Protein AF-A0A2H3DFD8-F1 (afdb_monomer_lite)

Foldseek 3Di:
DDPPPPDADDVVLLCCQVVDDLQAEEEEQCQLVPNVVRNVVSPRPLQRYEYEEQDPVSPVVSCVVVVHDCVRRVRHYAYDDQLVQAQQDADADPDHDRSNPDHDNVSNRNRHNHYDYPDCLVVDDPVVSVSRNPPDDD

pLDDT: mean 86.42, std 15.97, range [24.14, 98.44]

InterPro domains:
  IPR029063 S-adenosyl-L-methionine-dependent methyltransferase superfamily [SSF53335] (12-122)
  IPR051654 Fungal Meroterpenoid Biosynthesis Methyltransferases [PTHR35897] (18-131)

Secondary structure (DSSP, 8-state):
-------PPPHHHHHHHHHSTT-EEEEET-TTTHHHHHHHHTT--GGGEEEE-S-HHHHHHHHHHTT--TTTS--EE----GGG--S-BSSPPSS---TTT--SGGGGTTTEEEEE--S-GGGS-HHHHHH-TTS---

Radius of gyration: 14.76 Å; chains: 1; bounding box: 34×39×34 Å

Structure (mmCIF, N/CA/C/O backbone):
data_AF-A0A2H3DFD8-F1
#
_entry.id   AF-A0A2H3DFD8-F1
#
loop_
_atom_site.group_PDB
_atom_site.id
_atom_site.type_symbol
_atom_site.label_atom_id
_atom_site.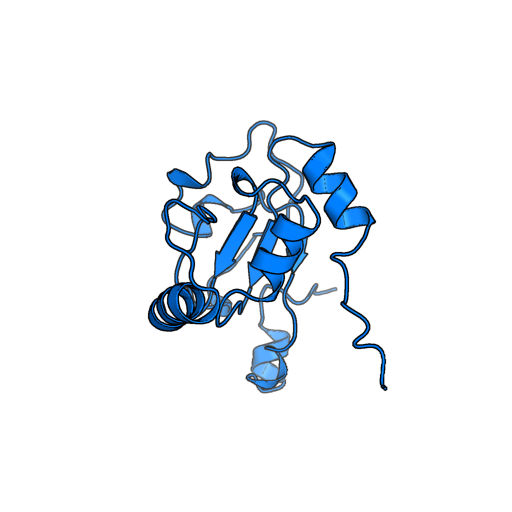label_alt_id
_atom_site.label_comp_id
_atom_site.label_asym_id
_atom_site.label_entity_id
_atom_site.label_seq_id
_atom_site.pdbx_PDB_ins_code
_atom_site.Cartn_x
_atom_site.Cartn_y
_atom_site.Cartn_z
_atom_site.occupancy
_atom_site.B_iso_or_equiv
_atom_site.auth_seq_id
_atom_site.auth_comp_id
_atom_site.auth_asym_id
_atom_site.auth_atom_id
_atom_site.pdbx_PDB_model_num
ATOM 1 N N . MET A 1 1 ? 19.707 -13.871 19.801 1.00 32.62 1 MET A N 1
ATOM 2 C CA . MET A 1 1 ? 18.262 -13.577 19.708 1.00 32.62 1 MET A CA 1
ATOM 3 C C . MET A 1 1 ? 18.119 -12.110 19.346 1.00 32.62 1 MET A C 1
ATOM 5 O O . MET A 1 1 ? 18.091 -11.265 20.228 1.00 32.62 1 MET A O 1
ATOM 9 N N . GLY A 1 2 ? 18.189 -11.795 18.052 1.00 29.08 2 GLY A N 1
ATOM 10 C CA . GLY A 1 2 ? 18.011 -10.427 17.573 1.00 29.08 2 GLY A CA 1
ATOM 11 C C . GLY A 1 2 ? 16.523 -10.127 17.538 1.00 29.08 2 GLY A C 1
ATOM 12 O O . GLY A 1 2 ? 15.787 -10.803 16.825 1.00 29.08 2 GLY A O 1
ATOM 13 N N . CYS A 1 3 ? 16.087 -9.177 18.360 1.00 24.14 3 CYS A N 1
ATOM 14 C CA . CYS A 1 3 ? 14.735 -8.648 18.329 1.00 24.14 3 CYS A CA 1
ATOM 15 C C . CYS A 1 3 ? 14.500 -8.099 16.917 1.00 24.14 3 CYS A C 1
ATOM 17 O O . CYS A 1 3 ? 15.140 -7.122 16.525 1.00 24.14 3 CYS A O 1
ATOM 19 N N . ALA A 1 4 ? 13.651 -8.762 16.129 1.00 29.06 4 ALA A N 1
ATOM 20 C CA . ALA A 1 4 ? 13.108 -8.161 14.925 1.00 29.06 4 ALA A CA 1
ATOM 21 C C . ALA A 1 4 ? 12.332 -6.934 15.402 1.00 29.06 4 ALA A C 1
ATOM 23 O O . ALA A 1 4 ? 11.257 -7.064 15.988 1.00 29.06 4 ALA A O 1
ATOM 24 N N . VAL A 1 5 ? 12.933 -5.754 15.253 1.00 33.72 5 VAL A N 1
ATOM 25 C CA . VAL A 1 5 ? 12.272 -4.485 15.536 1.00 33.72 5 VAL A CA 1
ATOM 26 C C . VAL A 1 5 ? 11.162 -4.391 14.502 1.00 33.72 5 VAL A C 1
ATOM 28 O O . VAL A 1 5 ? 11.388 -4.067 13.340 1.00 33.72 5 VAL A O 1
ATOM 31 N N . HIS A 1 6 ? 9.978 -4.833 14.900 1.00 42.00 6 HIS A N 1
ATOM 32 C CA . HIS A 1 6 ? 8.782 -4.787 14.090 1.00 42.00 6 HIS A CA 1
ATOM 33 C C . HIS A 1 6 ? 8.498 -3.298 13.879 1.00 42.00 6 HIS A C 1
ATOM 35 O O . HIS A 1 6 ? 8.073 -2.625 14.817 1.00 42.00 6 HIS A O 1
ATOM 41 N N . ALA A 1 7 ? 8.825 -2.757 12.703 1.00 54.00 7 ALA A N 1
ATOM 42 C CA . ALA A 1 7 ? 8.533 -1.369 12.380 1.00 54.00 7 ALA A CA 1
ATOM 43 C C . ALA A 1 7 ? 7.011 -1.197 12.464 1.00 54.00 7 ALA A C 1
ATOM 45 O O . ALA A 1 7 ? 6.265 -1.740 11.650 1.00 54.00 7 ALA A O 1
ATOM 46 N N . SER A 1 8 ? 6.532 -0.547 13.525 1.00 59.47 8 SER A N 1
ATOM 47 C CA . SER A 1 8 ? 5.134 -0.147 13.604 1.00 59.47 8 SER A CA 1
ATOM 48 C C . SER A 1 8 ? 4.896 0.912 12.544 1.00 59.47 8 SER A C 1
ATOM 50 O O . SER A 1 8 ? 5.781 1.741 12.296 1.00 59.47 8 SER A O 1
ATOM 52 N N . VAL A 1 9 ? 3.693 0.953 11.980 1.00 71.56 9 VAL A N 1
ATOM 53 C CA . VAL A 1 9 ? 3.299 2.147 11.228 1.00 71.56 9 VAL A CA 1
ATOM 54 C C . VAL A 1 9 ? 3.489 3.367 12.122 1.00 71.56 9 VAL A C 1
ATOM 56 O O . VAL A 1 9 ? 3.226 3.311 13.327 1.00 71.56 9 VAL A O 1
ATOM 59 N N . LEU A 1 10 ? 4.022 4.448 11.546 1.00 80.50 10 LEU A N 1
ATOM 60 C CA . LEU A 1 10 ? 4.364 5.659 12.287 1.00 80.50 10 LEU A CA 1
ATOM 61 C C . LEU A 1 10 ? 3.180 6.067 13.186 1.00 80.50 10 LEU A C 1
ATOM 63 O O . LEU A 1 10 ? 2.064 6.189 12.673 1.00 80.50 10 LEU A O 1
ATOM 67 N N . PRO A 1 11 ? 3.383 6.305 14.499 1.00 86.81 11 PRO A N 1
ATOM 68 C CA . PRO A 1 11 ? 2.288 6.614 15.424 1.00 86.81 11 PRO A CA 1
ATOM 69 C C . PRO A 1 11 ? 1.382 7.755 14.946 1.00 86.81 11 PRO A C 1
ATOM 71 O O . PRO A 1 11 ? 0.169 7.703 15.129 1.00 86.81 11 PRO A O 1
ATOM 74 N N . THR A 1 12 ? 1.955 8.752 14.267 1.00 88.69 12 THR A N 1
ATOM 75 C CA . THR A 1 12 ? 1.219 9.862 13.648 1.00 88.69 12 THR A CA 1
ATOM 76 C C . THR A 1 12 ? 0.254 9.396 12.555 1.00 88.69 12 THR A C 1
ATOM 78 O O . THR A 1 12 ? -0.875 9.874 12.502 1.00 88.69 12 THR A O 1
ATOM 81 N N . VAL A 1 13 ? 0.658 8.439 11.713 1.00 89.94 13 VAL A N 1
ATOM 82 C CA . VAL A 1 13 ? -0.191 7.870 10.653 1.00 89.94 13 VAL A CA 1
ATOM 83 C C . VAL A 1 13 ? -1.304 7.022 11.267 1.00 89.94 13 VAL A C 1
ATOM 85 O O . VAL A 1 13 ? -2.460 7.154 10.875 1.00 89.94 13 VAL A O 1
ATOM 88 N N . LEU A 1 14 ? -0.999 6.213 12.287 1.00 92.31 14 LEU A N 1
ATOM 89 C CA . LEU A 1 14 ? -2.025 5.454 13.011 1.00 92.31 14 LEU A CA 1
ATOM 90 C C . LEU A 1 14 ? -3.060 6.372 13.670 1.00 92.31 14 LEU A C 1
ATOM 92 O O . LEU A 1 14 ? -4.255 6.100 13.593 1.00 92.31 14 LEU A O 1
ATOM 96 N N . LYS A 1 15 ? -2.609 7.462 14.302 1.00 92.00 15 LYS A N 1
ATOM 97 C CA . LYS A 1 15 ? -3.488 8.472 14.900 1.00 92.00 15 LYS A CA 1
ATOM 98 C C . LYS A 1 15 ? -4.390 9.116 13.843 1.00 92.00 15 LYS A C 1
ATOM 100 O O . LYS A 1 15 ? -5.599 9.163 14.040 1.00 92.00 15 LYS A O 1
ATOM 105 N N . LEU A 1 16 ? -3.819 9.517 12.704 1.00 90.94 16 LEU A N 1
ATOM 106 C CA . LEU A 1 16 ? -4.553 10.087 11.571 1.00 90.94 16 LEU A CA 1
ATOM 107 C C . LEU A 1 16 ? -5.704 9.174 11.117 1.00 90.94 16 LEU A C 1
ATOM 109 O O . LEU A 1 16 ? -6.838 9.631 11.034 1.00 90.94 16 LEU A O 1
ATOM 113 N N . GLY A 1 17 ? -5.434 7.887 10.879 1.00 91.69 17 GLY A N 1
ATOM 114 C CA . GLY A 1 17 ? -6.464 6.937 10.442 1.00 91.69 17 GLY A CA 1
ATOM 115 C C . GLY A 1 17 ? -7.563 6.699 11.481 1.00 91.69 17 GLY A C 1
ATOM 116 O O . GLY A 1 17 ? -8.720 6.519 11.116 1.00 91.69 17 GLY A O 1
ATOM 117 N N . LYS A 1 18 ? -7.211 6.712 12.774 1.00 91.44 18 LYS A N 1
ATOM 118 C CA . LYS A 1 18 ? -8.151 6.472 13.884 1.00 91.44 18 LYS A CA 1
ATOM 119 C C . LYS A 1 18 ? -9.036 7.678 14.201 1.00 91.44 18 LYS A C 1
ATOM 121 O O . LYS A 1 18 ? -10.180 7.490 14.598 1.00 91.44 18 LYS A O 1
ATOM 126 N N . GLU A 1 19 ? -8.511 8.893 14.071 1.00 92.88 19 GLU A N 1
ATOM 127 C CA . GLU A 1 19 ? -9.217 10.125 14.454 1.00 92.88 19 GLU A CA 1
ATOM 128 C C . GLU A 1 19 ? -9.990 10.766 13.297 1.00 92.88 19 GLU A C 1
ATOM 130 O O . GLU A 1 19 ? -10.934 11.518 13.534 1.00 92.88 19 GLU A O 1
ATOM 135 N N . HIS A 1 20 ? -9.624 10.460 12.050 1.00 89.62 20 HIS A N 1
ATOM 136 C CA . HIS A 1 20 ? -10.220 11.074 10.869 1.00 89.62 20 HIS A CA 1
ATOM 137 C C . HIS A 1 20 ? -10.850 10.018 9.960 1.00 89.62 20 HIS A C 1
ATOM 139 O O . HIS A 1 20 ? -10.165 9.311 9.215 1.00 89.62 20 HIS A O 1
ATOM 145 N N . GLN A 1 21 ? -12.183 9.950 9.986 1.00 89.69 21 GLN A N 1
ATOM 146 C CA . GLN A 1 21 ? -12.943 9.140 9.040 1.00 89.69 21 GLN A CA 1
ATOM 147 C C . GLN A 1 21 ? -12.623 9.588 7.610 1.00 89.69 21 GLN A C 1
ATOM 149 O O . GLN A 1 21 ? -12.700 10.772 7.288 1.00 89.69 21 GLN A O 1
ATOM 154 N N . GLY A 1 22 ? -12.281 8.631 6.750 1.00 88.75 22 GLY A N 1
ATOM 155 C CA . GLY A 1 22 ? -11.914 8.919 5.363 1.00 88.75 22 GLY A CA 1
ATOM 156 C C . GLY A 1 22 ? -10.463 9.364 5.165 1.00 88.75 22 GLY A C 1
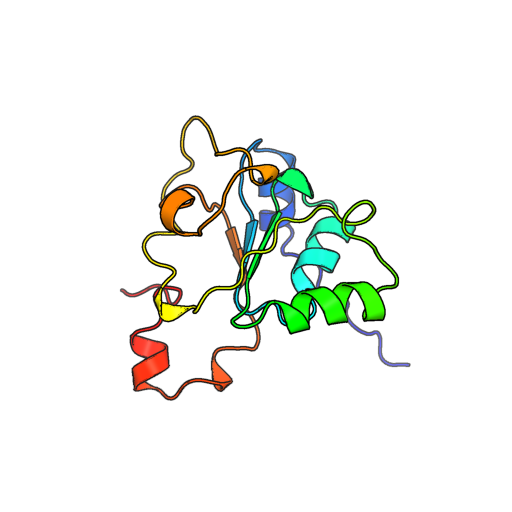ATOM 157 O O . GLY A 1 22 ? -10.089 9.673 4.037 1.00 88.75 22 GLY A O 1
ATOM 158 N N . ALA A 1 23 ? -9.623 9.352 6.206 1.00 91.75 23 ALA A N 1
ATOM 159 C CA . ALA A 1 23 ? -8.185 9.482 6.015 1.00 91.75 23 ALA A CA 1
ATOM 160 C C . ALA A 1 23 ? -7.652 8.227 5.315 1.00 91.75 23 ALA A C 1
ATOM 162 O O . ALA A 1 23 ? -7.509 7.180 5.947 1.00 91.75 23 ALA A O 1
ATOM 163 N N . ILE A 1 24 ? -7.421 8.322 4.005 1.00 93.38 24 ILE A N 1
ATOM 164 C CA . ILE A 1 24 ? -6.972 7.195 3.183 1.00 93.38 24 ILE A CA 1
ATOM 165 C C . ILE A 1 24 ? -5.458 7.011 3.331 1.00 93.38 24 ILE A C 1
ATOM 167 O O . ILE A 1 24 ? -4.686 7.951 3.114 1.00 93.38 24 ILE A O 1
ATOM 171 N N . TYR A 1 25 ? -5.048 5.784 3.651 1.00 94.31 25 TYR A N 1
ATOM 172 C CA . TYR A 1 25 ? -3.664 5.315 3.608 1.00 94.31 25 TYR A CA 1
ATOM 173 C C . TYR A 1 25 ? -3.432 4.496 2.342 1.00 94.31 25 TYR A C 1
ATOM 175 O O . TYR A 1 25 ? -4.155 3.530 2.098 1.00 94.31 25 TYR A O 1
ATOM 183 N N . ALA A 1 26 ? -2.424 4.875 1.561 1.00 94.81 26 ALA A N 1
ATOM 184 C CA . ALA A 1 26 ? -2.033 4.179 0.343 1.00 94.81 26 ALA A CA 1
ATOM 185 C C . ALA A 1 26 ? -0.646 3.539 0.496 1.00 94.81 26 ALA A C 1
ATOM 187 O O . ALA A 1 26 ? 0.335 4.251 0.713 1.00 94.81 26 ALA A O 1
ATOM 188 N N . ASP A 1 27 ? -0.576 2.216 0.358 1.00 95.81 27 ASP A N 1
ATOM 189 C CA . ASP A 1 27 ? 0.664 1.432 0.293 1.00 95.81 27 ASP A CA 1
ATOM 190 C C . ASP A 1 27 ? 1.060 1.210 -1.175 1.00 95.81 27 ASP A C 1
ATOM 192 O O . ASP A 1 27 ? 0.370 0.496 -1.911 1.00 95.81 27 ASP A O 1
ATOM 196 N N . ILE A 1 28 ? 2.127 1.880 -1.619 1.00 94.50 28 ILE A N 1
ATOM 197 C CA . ILE A 1 28 ? 2.561 1.923 -3.016 1.00 94.50 28 ILE A CA 1
ATOM 198 C C . ILE A 1 28 ? 3.782 1.039 -3.250 1.00 94.50 28 ILE A C 1
ATOM 200 O O . ILE A 1 28 ? 4.813 1.213 -2.599 1.00 94.50 28 ILE A O 1
ATOM 204 N N . GLY A 1 29 ? 3.686 0.152 -4.244 1.00 94.25 29 GLY A N 1
ATOM 205 C CA . GLY A 1 29 ? 4.684 -0.892 -4.461 1.00 94.25 29 GLY A CA 1
ATOM 206 C C . GLY A 1 29 ? 4.597 -1.944 -3.357 1.00 94.25 29 GLY A C 1
ATOM 207 O O . GLY A 1 29 ? 5.610 -2.312 -2.764 1.00 94.25 29 GLY A O 1
ATOM 208 N N . CYS A 1 30 ? 3.372 -2.363 -3.022 1.00 96.06 30 CYS A N 1
ATOM 209 C CA . CYS A 1 30 ? 3.093 -3.155 -1.827 1.00 96.06 30 CYS A CA 1
ATOM 210 C C . CYS A 1 30 ? 3.603 -4.602 -1.908 1.00 96.06 30 CYS A C 1
ATOM 212 O O . CYS A 1 30 ? 3.620 -5.309 -0.896 1.00 96.06 30 CYS A O 1
ATOM 214 N N . CYS A 1 31 ? 3.974 -5.087 -3.097 1.00 95.94 31 CYS A N 1
ATOM 215 C CA . CYS A 1 31 ? 4.303 -6.477 -3.382 1.00 95.94 31 CYS A CA 1
ATOM 216 C C . CYS A 1 31 ? 3.226 -7.411 -2.792 1.00 95.94 31 CYS A C 1
ATOM 218 O O . CYS A 1 31 ? 2.055 -7.331 -3.162 1.00 95.94 31 CYS A O 1
ATOM 220 N N . PHE A 1 32 ? 3.576 -8.256 -1.820 1.00 97.00 32 PHE A N 1
ATOM 221 C CA . PHE A 1 32 ? 2.648 -9.179 -1.149 1.00 97.00 32 PHE A CA 1
ATOM 222 C C . PHE A 1 32 ? 1.745 -8.525 -0.077 1.00 97.00 32 PHE A C 1
ATOM 224 O O . PHE A 1 32 ? 0.982 -9.214 0.609 1.00 97.00 32 PHE A O 1
ATOM 231 N N . GLY A 1 33 ? 1.821 -7.203 0.093 1.00 96.19 33 GLY A N 1
ATOM 232 C CA . GLY A 1 33 ? 1.003 -6.422 1.021 1.00 96.19 33 GLY A CA 1
ATOM 233 C C . GLY A 1 33 ? 1.479 -6.475 2.474 1.00 96.19 33 GLY A C 1
ATOM 234 O O . GLY A 1 33 ? 0.654 -6.435 3.385 1.00 96.19 33 GLY A O 1
ATOM 235 N N . ASN A 1 34 ? 2.786 -6.616 2.712 1.00 95.25 34 ASN A N 1
ATOM 236 C CA . ASN A 1 34 ? 3.344 -6.732 4.065 1.00 95.25 34 ASN A CA 1
ATOM 237 C C . ASN A 1 34 ? 3.043 -5.484 4.915 1.00 95.25 34 ASN A C 1
ATOM 239 O O . ASN A 1 34 ? 2.554 -5.604 6.041 1.00 95.25 34 ASN A O 1
ATOM 243 N N . ASP A 1 35 ? 3.313 -4.298 4.364 1.00 94.88 35 ASP A N 1
ATOM 244 C CA . ASP A 1 35 ? 3.207 -3.022 5.070 1.00 94.88 35 ASP A CA 1
ATOM 245 C C . ASP A 1 35 ? 1.746 -2.636 5.332 1.00 94.88 35 ASP A C 1
ATOM 247 O O . ASP A 1 35 ? 1.389 -2.357 6.478 1.00 94.88 35 ASP A O 1
ATOM 251 N N . VAL A 1 36 ? 0.851 -2.741 4.341 1.00 96.75 36 VAL A N 1
ATOM 252 C CA . VAL A 1 36 ? -0.586 -2.500 4.565 1.00 96.75 36 VAL A CA 1
ATOM 253 C C . VAL A 1 36 ? -1.211 -3.469 5.575 1.00 96.75 36 VAL A C 1
ATOM 255 O O . VAL A 1 36 ? -2.003 -3.057 6.425 1.00 96.75 36 VAL A O 1
ATOM 258 N N . ARG A 1 37 ? -0.832 -4.756 5.558 1.00 96.62 37 ARG A N 1
ATOM 259 C CA . ARG A 1 37 ? -1.308 -5.736 6.553 1.00 96.62 37 ARG A CA 1
ATOM 260 C C . ARG A 1 37 ? -0.823 -5.373 7.945 1.00 96.62 37 ARG A C 1
ATOM 262 O O . ARG A 1 37 ? -1.588 -5.476 8.904 1.00 96.62 37 ARG A O 1
ATOM 269 N N . LYS A 1 38 ? 0.421 -4.907 8.057 1.00 94.62 38 LYS A N 1
ATOM 270 C CA . LYS A 1 38 ? 0.973 -4.409 9.313 1.00 94.62 38 LYS A CA 1
ATOM 271 C C . LYS A 1 38 ? 0.241 -3.153 9.795 1.00 94.62 38 LYS A C 1
ATOM 273 O O . LYS A 1 38 ? -0.117 -3.096 10.969 1.00 94.62 38 LYS A O 1
ATOM 278 N N . ALA A 1 39 ? -0.050 -2.201 8.911 1.00 95.56 39 ALA A N 1
ATOM 279 C CA . ALA A 1 39 ? -0.827 -1.003 9.228 1.00 95.56 39 ALA A CA 1
ATOM 280 C C . ALA A 1 39 ? -2.188 -1.345 9.837 1.00 95.56 39 ALA A C 1
ATOM 282 O O . ALA A 1 39 ? -2.547 -0.841 10.903 1.00 95.56 39 ALA A O 1
ATOM 283 N N . VAL A 1 40 ? -2.918 -2.252 9.187 1.00 96.75 40 VAL A N 1
ATOM 284 C CA . VAL A 1 40 ? -4.225 -2.721 9.657 1.00 96.75 40 VAL A CA 1
ATOM 285 C C . VAL A 1 40 ? -4.099 -3.473 10.983 1.00 96.75 40 VAL A C 1
ATOM 287 O O . VAL A 1 40 ? -4.879 -3.225 11.899 1.00 96.75 40 VAL A O 1
ATOM 290 N N . ALA A 1 41 ? -3.087 -4.333 11.135 1.00 95.56 41 ALA A N 1
ATOM 291 C CA . ALA A 1 41 ? -2.827 -5.043 12.389 1.00 95.56 41 ALA A CA 1
ATOM 292 C C . ALA A 1 41 ? -2.489 -4.098 13.561 1.00 95.56 41 ALA A C 1
ATOM 294 O O . ALA A 1 41 ? -2.857 -4.381 14.699 1.00 95.56 41 ALA A O 1
ATOM 295 N N . ASP A 1 42 ? -1.849 -2.956 13.290 1.00 94.62 42 ASP A N 1
ATOM 296 C CA . ASP A 1 42 ? -1.571 -1.892 14.273 1.00 94.62 42 ASP A CA 1
AT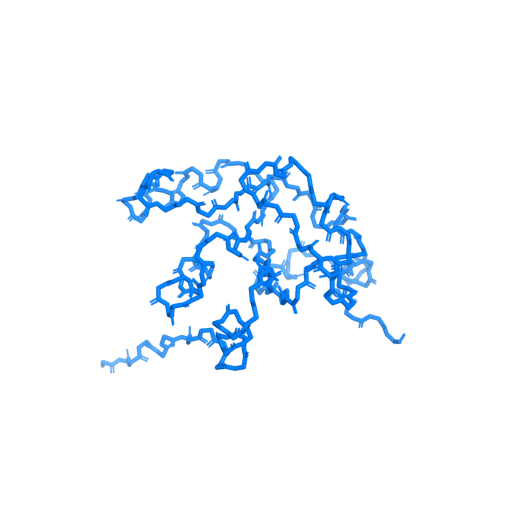OM 297 C C . ASP A 1 42 ? -2.786 -0.974 14.543 1.00 94.62 42 ASP A C 1
ATOM 299 O O . ASP A 1 42 ? -2.755 -0.063 15.388 1.00 94.62 42 ASP A O 1
ATOM 303 N N . GLY A 1 43 ? -3.896 -1.235 13.854 1.00 94.56 43 GLY A N 1
ATOM 304 C CA . GLY A 1 43 ? -5.191 -0.606 14.071 1.00 94.56 43 GLY A CA 1
ATOM 305 C C . GLY A 1 43 ? -5.516 0.538 13.116 1.00 94.56 43 GLY A C 1
ATOM 306 O O . GLY A 1 43 ? -6.365 1.359 13.461 1.00 94.56 43 GLY A O 1
ATOM 307 N N . TYR A 1 44 ? -4.864 0.636 11.953 1.00 96.00 44 TYR A N 1
ATOM 308 C CA . TYR A 1 44 ? -5.375 1.480 10.870 1.00 96.00 44 TYR A CA 1
ATOM 309 C C . TYR A 1 44 ? -6.695 0.882 10.334 1.00 96.00 44 TYR A C 1
ATOM 311 O O . TYR A 1 44 ? -6.743 -0.330 10.104 1.00 96.00 44 TYR A O 1
ATOM 319 N N . PRO A 1 45 ? -7.773 1.663 10.124 1.00 96.00 45 PRO A N 1
ATOM 320 C CA . PRO A 1 45 ? -9.037 1.109 9.639 1.00 96.00 45 PRO A CA 1
ATOM 321 C C . PRO A 1 45 ? -8.884 0.468 8.254 1.00 96.00 45 PRO A C 1
ATOM 323 O O . PRO A 1 45 ? -8.490 1.130 7.295 1.00 96.00 45 PRO A O 1
ATOM 326 N N . VAL A 1 46 ? -9.228 -0.816 8.127 1.00 96.94 46 VAL A N 1
ATOM 327 C CA . VAL A 1 46 ? -9.040 -1.580 6.878 1.00 96.94 46 VAL A CA 1
ATOM 328 C C . VAL A 1 46 ? -9.826 -0.992 5.700 1.00 96.94 46 VAL A C 1
ATOM 330 O O . VAL A 1 46 ? -9.345 -1.015 4.572 1.00 96.94 46 VAL A O 1
ATOM 333 N N . GLN A 1 47 ? -10.989 -0.382 5.960 1.00 95.88 47 GLN A N 1
ATOM 334 C CA . GLN A 1 47 ? -11.820 0.287 4.948 1.00 95.88 47 GLN A CA 1
ATOM 335 C C . GLN A 1 47 ? -11.228 1.617 4.454 1.00 95.88 47 GLN A C 1
ATOM 337 O O . GLN A 1 47 ? -11.733 2.184 3.489 1.00 95.88 47 GLN A O 1
ATOM 342 N N . GLN A 1 48 ? -10.188 2.122 5.122 1.00 95.50 48 GLN A N 1
ATOM 343 C CA . GLN A 1 48 ? -9.447 3.333 4.762 1.00 95.50 48 GLN A CA 1
ATOM 344 C C . GLN A 1 48 ? -8.050 3.020 4.205 1.00 95.50 48 GLN A C 1
ATOM 346 O O . GLN A 1 48 ? -7.283 3.938 3.925 1.00 95.50 48 GLN A O 1
ATOM 351 N N . ALA A 1 49 ? -7.707 1.741 4.051 1.00 96.75 49 ALA A N 1
ATOM 352 C CA . ALA A 1 49 ? -6.442 1.307 3.482 1.00 96.75 49 ALA A CA 1
ATOM 353 C C . ALA A 1 49 ? -6.633 0.858 2.028 1.00 96.75 49 ALA A C 1
ATOM 355 O O . ALA A 1 49 ? -7.537 0.074 1.720 1.00 96.75 49 ALA A O 1
ATOM 356 N N . ILE A 1 50 ? -5.749 1.322 1.150 1.00 97.12 50 ILE A N 1
ATOM 357 C CA . ILE A 1 50 ? -5.614 0.847 -0.225 1.00 97.12 50 ILE A CA 1
ATOM 358 C C . ILE A 1 50 ? -4.165 0.440 -0.494 1.00 97.12 50 ILE A C 1
ATOM 360 O O . ILE A 1 50 ? -3.233 1.059 0.015 1.00 97.12 50 ILE A O 1
ATOM 364 N N . ALA A 1 51 ? -3.977 -0.605 -1.292 1.00 97.44 51 ALA A N 1
ATOM 365 C CA . ALA A 1 51 ? -2.673 -1.093 -1.714 1.00 97.44 51 ALA A CA 1
ATOM 366 C C . ALA A 1 51 ? -2.573 -1.152 -3.242 1.00 97.44 51 ALA A C 1
ATOM 368 O O . ALA A 1 51 ? -3.578 -1.334 -3.933 1.00 97.44 51 ALA A O 1
ATOM 369 N N . THR A 1 52 ? -1.358 -1.001 -3.764 1.00 97.00 52 THR A N 1
ATOM 370 C CA . THR A 1 52 ? -1.082 -1.103 -5.198 1.00 97.00 52 THR A CA 1
ATOM 371 C C . THR A 1 52 ? 0.299 -1.650 -5.475 1.00 97.00 52 THR A C 1
ATOM 373 O O . THR A 1 52 ? 1.275 -1.322 -4.802 1.00 97.00 52 THR A O 1
ATOM 376 N N . ASP A 1 53 ? 0.373 -2.432 -6.538 1.00 96.31 53 ASP A N 1
ATOM 377 C CA . ASP A 1 53 ? 1.604 -2.842 -7.196 1.00 96.31 53 ASP A CA 1
ATOM 378 C C . ASP A 1 53 ? 1.311 -3.011 -8.693 1.00 96.31 53 ASP A C 1
ATOM 380 O O . ASP A 1 53 ? 0.161 -2.904 -9.118 1.00 96.31 53 ASP A O 1
ATOM 384 N N . LEU A 1 54 ? 2.329 -3.286 -9.502 1.00 95.62 54 LEU A N 1
ATOM 385 C CA . LEU A 1 54 ? 2.184 -3.416 -10.948 1.00 95.62 54 LEU A CA 1
ATOM 386 C C . LEU A 1 54 ? 1.322 -4.628 -11.345 1.00 95.62 54 LEU A C 1
ATOM 388 O O . LEU A 1 54 ? 0.651 -4.597 -12.375 1.00 95.62 54 LEU A O 1
ATOM 392 N N . TYR A 1 55 ? 1.329 -5.687 -10.530 1.00 96.69 55 TYR A N 1
ATOM 393 C CA . TYR A 1 55 ? 0.735 -6.982 -10.865 1.00 96.69 55 TYR A CA 1
ATOM 394 C C . TYR A 1 55 ? -0.221 -7.486 -9.777 1.00 96.69 55 TYR A C 1
ATOM 396 O O . TYR A 1 55 ? 0.140 -7.568 -8.599 1.00 96.69 55 TYR A O 1
ATOM 404 N N . GLN A 1 56 ? -1.427 -7.892 -10.184 1.00 97.19 56 GLN A N 1
ATOM 405 C CA . GLN A 1 56 ? -2.448 -8.487 -9.309 1.00 97.19 56 GLN A CA 1
ATOM 406 C C . GLN A 1 56 ? -1.957 -9.783 -8.646 1.00 97.19 56 GLN A C 1
ATOM 408 O O . GLN A 1 56 ? -2.303 -10.089 -7.507 1.00 97.19 56 GLN A O 1
ATOM 413 N N . GLU A 1 57 ? -1.095 -10.525 -9.330 1.00 98.00 57 GLU A N 1
ATOM 414 C CA . GLU A 1 57 ? -0.560 -11.803 -8.887 1.00 98.00 57 GLU A CA 1
ATOM 415 C C . GLU A 1 57 ? 0.222 -11.684 -7.573 1.00 98.00 57 GLU A C 1
ATOM 417 O O . GLU A 1 57 ? 0.200 -12.613 -6.761 1.00 98.00 57 GLU A O 1
ATOM 422 N N . PHE A 1 58 ? 0.885 -10.549 -7.317 1.00 97.25 58 PHE A N 1
ATOM 423 C CA . PHE A 1 58 ? 1.551 -10.312 -6.035 1.00 97.25 58 PHE A CA 1
ATOM 424 C C . PHE A 1 58 ? 0.546 -10.201 -4.889 1.00 97.25 58 PHE A C 1
ATOM 426 O O . PHE A 1 58 ? 0.756 -10.790 -3.826 1.00 97.25 58 PHE A O 1
ATOM 433 N N . TRP A 1 59 ? -0.584 -9.537 -5.113 1.00 98.00 59 TRP A N 1
ATOM 434 C CA . TRP A 1 59 ? -1.642 -9.450 -4.115 1.00 98.00 59 TRP A CA 1
ATOM 435 C C . TRP A 1 59 ? -2.244 -10.823 -3.793 1.00 98.00 59 TRP A C 1
ATOM 437 O O . TRP A 1 59 ? -2.378 -11.202 -2.623 1.00 98.00 59 TRP A O 1
ATOM 447 N N . ASP A 1 60 ? -2.520 -11.615 -4.830 1.00 98.06 60 ASP A N 1
ATOM 448 C CA . ASP A 1 60 ? -3.068 -12.966 -4.696 1.00 98.06 60 ASP A CA 1
ATOM 449 C C . ASP A 1 60 ? -2.091 -13.904 -3.964 1.00 98.06 60 ASP A C 1
ATOM 451 O O . ASP A 1 60 ? -2.485 -14.705 -3.107 1.00 98.06 60 ASP A O 1
ATOM 455 N N . LEU A 1 61 ? -0.791 -13.795 -4.261 1.00 98.25 61 LEU A N 1
ATOM 456 C CA . LEU A 1 61 ? 0.265 -14.497 -3.529 1.00 98.25 61 LEU A CA 1
ATOM 457 C C . LEU A 1 61 ? 0.357 -14.029 -2.074 1.00 98.25 61 LEU A C 1
ATOM 459 O O . LEU A 1 61 ? 0.555 -14.862 -1.189 1.00 98.25 61 LEU A O 1
ATOM 463 N N . GLY A 1 62 ? 0.144 -12.742 -1.805 1.00 98.06 62 GLY A N 1
ATOM 464 C CA . GLY A 1 62 ? 0.044 -12.197 -0.454 1.00 98.06 62 GLY A CA 1
ATOM 465 C C . GLY A 1 62 ? -1.066 -12.861 0.358 1.00 98.06 62 GLY A C 1
ATOM 466 O O . GLY A 1 62 ? -0.838 -13.297 1.488 1.00 98.06 62 GLY A O 1
ATOM 467 N N . HIS A 1 63 ? -2.253 -13.046 -0.226 1.00 98.44 63 HIS A N 1
ATOM 468 C CA . HIS A 1 63 ? -3.328 -13.782 0.443 1.00 98.44 63 HIS A CA 1
ATOM 469 C C . HIS A 1 63 ? -2.917 -15.216 0.812 1.00 98.44 63 HIS A C 1
ATOM 471 O O . HIS A 1 63 ? -3.151 -15.637 1.949 1.00 98.44 63 HIS A O 1
ATOM 477 N N . LYS A 1 64 ? -2.220 -15.932 -0.083 1.00 98.06 64 LYS A N 1
ATOM 478 C CA . LYS A 1 64 ? -1.682 -17.278 0.200 1.00 98.06 64 LYS A CA 1
ATOM 479 C C . LYS A 1 64 ? -0.624 -17.258 1.306 1.00 98.06 64 LYS A C 1
ATOM 481 O O . LYS A 1 64 ? -0.700 -18.068 2.229 1.00 98.06 64 LYS A O 1
ATOM 486 N N . LEU A 1 65 ? 0.332 -16.330 1.236 1.00 98.00 65 LEU A N 1
ATOM 487 C CA . LEU A 1 65 ? 1.429 -16.190 2.198 1.00 98.00 65 LEU A CA 1
ATOM 488 C C . LEU A 1 65 ? 0.904 -15.954 3.619 1.00 98.00 65 LEU A C 1
ATOM 490 O O . LEU A 1 65 ? 1.331 -16.615 4.565 1.00 98.00 65 LEU A O 1
ATOM 494 N N . PHE A 1 66 ? -0.066 -15.051 3.752 1.00 97.44 66 PHE A N 1
ATOM 495 C CA . PHE A 1 66 ? -0.657 -14.669 5.032 1.00 97.44 66 PHE A CA 1
ATOM 496 C C . PHE A 1 66 ? -1.863 -15.520 5.440 1.00 97.44 66 PHE A C 1
ATOM 498 O O . PHE A 1 66 ? -2.489 -15.227 6.456 1.00 97.44 66 PHE A O 1
ATOM 505 N N . LYS A 1 67 ? -2.194 -16.569 4.671 1.00 97.75 67 LYS A N 1
ATOM 506 C CA . LYS A 1 67 ? -3.351 -17.451 4.909 1.00 97.75 67 LYS A CA 1
ATOM 507 C C . LYS A 1 67 ? -4.649 -16.662 5.124 1.00 97.75 67 LYS A C 1
ATOM 509 O O . LYS A 1 67 ? -5.420 -16.946 6.037 1.00 97.75 67 LYS A O 1
ATOM 514 N N . SER A 1 68 ? -4.862 -15.647 4.293 1.00 97.88 68 SER A N 1
ATOM 515 C CA . SER A 1 68 ? -6.029 -14.765 4.340 1.00 97.88 68 SER A CA 1
ATOM 516 C C . SER A 1 68 ? -6.843 -14.876 3.058 1.00 97.88 68 SER A C 1
ATOM 518 O O . SER A 1 68 ? -6.374 -15.389 2.046 1.00 97.88 68 SER A O 1
ATOM 520 N N . THR A 1 69 ? -8.055 -14.348 3.100 1.00 97.75 69 THR A N 1
ATOM 521 C CA . THR A 1 69 ? -8.978 -14.225 1.970 1.00 97.75 69 THR A CA 1
ATOM 522 C C . THR A 1 69 ? -9.369 -12.757 1.783 1.00 97.75 69 THR A C 1
ATOM 524 O O . THR A 1 69 ? -9.142 -11.958 2.702 1.00 97.75 69 THR A O 1
ATOM 527 N N . PRO A 1 70 ? -9.950 -12.377 0.633 1.00 95.88 70 PRO A N 1
ATOM 528 C CA . PRO A 1 70 ? -10.556 -11.057 0.461 1.00 95.88 70 PRO A CA 1
ATOM 529 C C . PRO A 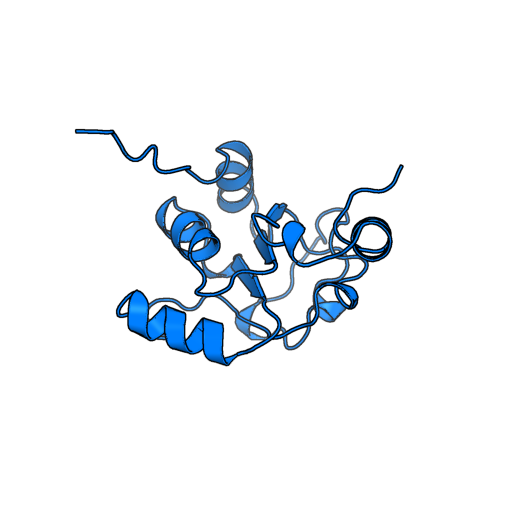1 70 ? -11.610 -10.739 1.532 1.00 95.88 70 PRO A C 1
ATOM 531 O O . PRO A 1 70 ? -11.748 -9.591 1.937 1.00 95.88 70 PRO A O 1
ATOM 534 N N . GLU A 1 71 ? -12.307 -11.747 2.060 1.00 96.75 71 GLU A N 1
ATOM 535 C CA . GLU A 1 71 ? -13.307 -11.577 3.115 1.00 96.75 71 GLU A CA 1
ATOM 536 C C . GLU A 1 71 ? -12.658 -11.318 4.482 1.00 96.75 71 GLU A C 1
ATOM 538 O O . GLU A 1 71 ? -13.118 -10.464 5.239 1.00 96.75 71 GLU A O 1
ATOM 543 N N . SER A 1 72 ? -11.575 -12.033 4.813 1.00 96.88 72 SER A N 1
ATOM 544 C CA . SER A 1 72 ? -10.872 -11.852 6.092 1.00 96.88 72 SER A CA 1
ATOM 545 C C . SER A 1 72 ? -9.942 -10.635 6.105 1.00 96.88 72 SER A C 1
ATOM 547 O O . SER A 1 72 ? -9.558 -10.167 7.173 1.00 96.88 72 SER A O 1
ATOM 549 N N . PHE A 1 73 ? -9.518 -10.162 4.930 1.00 97.69 73 PHE A N 1
ATOM 550 C CA . PHE A 1 73 ? -8.665 -8.988 4.763 1.00 97.69 73 PHE A CA 1
ATOM 551 C C . PHE A 1 73 ? -9.155 -8.133 3.580 1.00 97.69 73 PHE A C 1
ATOM 553 O O . PHE A 1 73 ? -8.569 -8.188 2.498 1.00 97.69 73 PHE A O 1
ATOM 560 N N . PRO A 1 74 ? -10.225 -7.339 3.778 1.00 96.94 74 PRO A N 1
ATOM 561 C CA . PRO A 1 74 ? -10.925 -6.623 2.709 1.00 96.94 74 PRO A CA 1
ATOM 562 C C . PRO A 1 74 ? -10.273 -5.282 2.334 1.00 96.94 74 PRO A C 1
ATOM 564 O O . PRO A 1 74 ? -10.961 -4.343 1.937 1.00 96.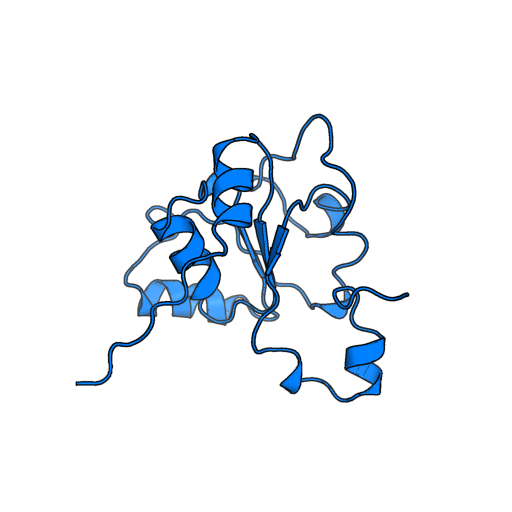94 74 PRO A O 1
ATOM 567 N N . THR A 1 75 ? -8.951 -5.156 2.485 1.00 97.44 75 THR A N 1
ATOM 568 C CA . THR A 1 75 ? -8.212 -3.992 1.978 1.00 97.44 75 THR A CA 1
ATOM 569 C C . THR A 1 75 ? -8.377 -3.918 0.468 1.00 97.44 75 THR A C 1
ATOM 571 O O . THR A 1 75 ? -8.210 -4.920 -0.231 1.00 97.44 75 THR A O 1
ATOM 574 N N . ARG A 1 76 ? -8.683 -2.726 -0.050 1.00 97.19 76 ARG A N 1
ATOM 575 C CA . ARG A 1 76 ? -8.788 -2.533 -1.495 1.00 97.19 76 ARG A CA 1
ATOM 576 C C . ARG A 1 76 ? -7.401 -2.672 -2.123 1.00 97.19 76 ARG A C 1
ATOM 578 O O . ARG A 1 76 ? -6.457 -2.029 -1.674 1.00 97.19 76 ARG A O 1
ATOM 585 N N . PHE A 1 77 ? -7.301 -3.467 -3.180 1.00 97.88 77 PHE A N 1
ATOM 586 C CA . PHE A 1 77 ? -6.124 -3.525 -4.039 1.00 97.88 77 PHE A CA 1
ATOM 587 C C . PHE A 1 77 ? -6.513 -3.130 -5.460 1.00 97.88 77 PHE A C 1
ATOM 589 O O . PHE A 1 77 ? -7.585 -3.508 -5.938 1.00 97.88 77 PHE A O 1
ATOM 596 N N . ILE A 1 78 ? -5.651 -2.357 -6.112 1.00 97.44 78 ILE A N 1
ATOM 597 C CA . ILE A 1 78 ? -5.769 -1.989 -7.523 1.00 97.44 78 ILE A CA 1
ATOM 598 C C . ILE A 1 78 ? -4.372 -2.127 -8.117 1.00 97.44 78 ILE A C 1
ATOM 600 O O . ILE A 1 78 ? -3.440 -1.528 -7.594 1.00 97.44 78 ILE A O 1
ATOM 604 N N . ALA A 1 79 ? -4.223 -2.913 -9.184 1.00 97.19 79 ALA A N 1
ATOM 605 C CA . ALA A 1 79 ? -2.957 -2.983 -9.903 1.00 97.19 79 ALA A CA 1
ATOM 606 C C . ALA A 1 79 ? -2.749 -1.692 -10.709 1.00 97.19 79 ALA A C 1
ATOM 608 O O . ALA A 1 79 ? -3.642 -1.286 -11.456 1.00 97.19 79 ALA A O 1
ATOM 609 N N . ALA A 1 80 ? -1.595 -1.048 -10.554 1.00 95.06 80 ALA A N 1
ATOM 610 C CA . ALA A 1 80 ? -1.257 0.184 -11.259 1.00 95.06 80 ALA A CA 1
ATOM 611 C C . ALA A 1 80 ? 0.260 0.383 -11.344 1.00 95.06 80 ALA A C 1
ATOM 613 O O . ALA A 1 80 ? 1.007 0.005 -10.437 1.00 95.06 80 ALA A O 1
ATOM 614 N N . ASP A 1 81 ? 0.709 1.038 -12.415 1.00 93.50 81 ASP A N 1
ATOM 615 C CA . ASP A 1 81 ? 2.074 1.550 -12.498 1.00 93.50 81 ASP A CA 1
ATOM 616 C C . ASP A 1 81 ? 2.199 2.797 -11.608 1.00 93.50 81 ASP A C 1
ATOM 618 O O . ASP A 1 81 ? 1.421 3.747 -11.717 1.00 93.50 81 ASP A O 1
ATOM 622 N N . THR A 1 82 ? 3.211 2.826 -10.739 1.00 90.94 82 THR A N 1
ATOM 623 C CA . THR A 1 82 ? 3.492 3.969 -9.867 1.00 90.94 82 THR A CA 1
ATOM 624 C C . THR A 1 82 ? 3.641 5.291 -10.632 1.00 90.94 82 THR A C 1
ATOM 626 O O . THR A 1 82 ? 3.310 6.347 -10.093 1.00 90.94 82 THR A O 1
ATOM 629 N N . PHE A 1 83 ? 4.090 5.278 -11.891 1.00 90.00 83 PHE A N 1
ATOM 630 C CA . PHE A 1 83 ? 4.193 6.489 -12.715 1.00 90.00 83 PHE A CA 1
ATOM 631 C C . PHE A 1 83 ? 2.837 7.050 -13.182 1.00 90.00 83 PHE A C 1
ATOM 633 O O . PHE A 1 83 ? 2.769 8.201 -13.629 1.00 90.00 83 PHE A O 1
ATOM 640 N N . GLU A 1 84 ? 1.750 6.288 -13.046 1.00 88.62 84 GLU A N 1
ATOM 641 C CA . GLU A 1 84 ? 0.378 6.725 -13.340 1.00 88.62 84 GLU A CA 1
ATOM 642 C C . GLU A 1 84 ? -0.312 7.371 -12.125 1.00 88.62 84 GLU A C 1
ATOM 644 O O . GLU A 1 84 ? -1.340 8.036 -12.268 1.00 88.62 84 GLU A O 1
ATOM 649 N N . LEU A 1 85 ? 0.285 7.249 -10.936 1.00 88.62 85 LEU A N 1
ATOM 650 C CA . LEU A 1 85 ? -0.265 7.695 -9.656 1.00 88.62 85 LEU A CA 1
ATOM 651 C C . LEU A 1 85 ? -0.056 9.195 -9.406 1.00 88.62 85 LEU A C 1
ATOM 653 O O . LEU A 1 85 ? 0.705 9.615 -8.533 1.00 88.62 85 LEU A O 1
ATOM 657 N N . LYS A 1 86 ? -0.724 10.025 -10.203 1.00 84.94 86 LYS A N 1
ATOM 658 C CA . LYS A 1 86 ? -0.610 11.488 -10.142 1.00 84.94 86 LYS A CA 1
ATOM 659 C C . LYS A 1 86 ? -1.601 12.090 -9.146 1.00 84.94 86 LYS A C 1
ATOM 661 O O . LYS A 1 86 ? -2.669 11.537 -8.909 1.00 84.94 86 LYS A O 1
ATOM 666 N N . ASP A 1 87 ? -1.239 13.242 -8.579 1.00 81.62 87 ASP A N 1
ATOM 667 C CA . ASP A 1 87 ? -2.120 14.078 -7.748 1.00 81.62 87 ASP A CA 1
ATOM 668 C C . ASP A 1 87 ? -2.737 13.385 -6.513 1.00 81.62 87 ASP A C 1
ATOM 670 O O . ASP A 1 87 ? -3.759 13.836 -5.995 1.00 81.62 87 ASP A O 1
ATOM 674 N N . LEU A 1 88 ? -2.116 12.318 -5.994 1.00 79.44 88 LEU A N 1
ATOM 675 C CA . LEU A 1 88 ? -2.658 11.561 -4.858 1.00 79.44 88 LEU A CA 1
ATOM 676 C C . LEU A 1 88 ? -2.761 12.396 -3.570 1.00 79.44 88 LEU A C 1
ATOM 678 O O . LEU A 1 88 ? -3.770 12.326 -2.870 1.00 79.44 88 LEU A O 1
ATOM 682 N N . ALA A 1 89 ? -1.738 13.200 -3.268 1.00 67.25 89 ALA A N 1
ATOM 683 C CA . ALA A 1 89 ? -1.652 13.978 -2.034 1.00 67.25 89 ALA A CA 1
ATOM 684 C C . ALA A 1 89 ? -2.211 15.402 -2.213 1.00 67.25 89 ALA A C 1
ATOM 686 O O . ALA A 1 89 ? -1.528 16.275 -2.749 1.00 67.25 89 ALA A O 1
ATOM 687 N N . LYS A 1 90 ? -3.437 15.659 -1.733 1.00 65.12 90 LYS A N 1
ATOM 688 C CA . LYS A 1 90 ? -3.995 17.010 -1.489 1.00 65.12 90 LYS A CA 1
ATOM 689 C C . LYS A 1 90 ? -4.829 16.986 -0.196 1.00 65.12 90 LYS A C 1
ATOM 691 O O . LYS A 1 90 ? -5.029 15.924 0.384 1.00 65.12 90 LYS A O 1
ATOM 696 N N . GLN A 1 91 ? -5.224 18.163 0.303 1.00 58.00 91 GLN A N 1
ATOM 697 C CA . GLN A 1 91 ? -6.013 18.322 1.540 1.00 58.00 91 GLN A CA 1
ATOM 698 C C . GLN A 1 91 ? -7.206 17.344 1.581 1.00 58.00 91 GLN A C 1
ATOM 700 O O . GLN A 1 91 ? -7.823 17.149 0.534 1.00 58.00 91 GLN A O 1
ATOM 705 N N . PRO A 1 92 ? -7.569 16.782 2.753 1.00 56.03 92 PRO A N 1
ATOM 706 C CA . PRO A 1 92 ? -8.678 15.838 2.853 1.00 56.03 92 PRO A CA 1
ATOM 707 C C . PRO A 1 92 ? -9.957 16.438 2.259 1.00 56.03 92 PRO A C 1
ATOM 709 O O . PRO A 1 92 ? -10.410 17.502 2.689 1.00 56.03 92 PRO A O 1
ATOM 712 N N . LEU A 1 93 ? -10.539 15.766 1.264 1.00 57.22 93 LEU A N 1
ATOM 713 C CA . LEU A 1 93 ? -11.872 16.096 0.766 1.00 57.22 93 LEU A CA 1
ATOM 714 C C . LEU A 1 93 ? -12.894 15.992 1.907 1.00 57.22 93 LEU A C 1
ATOM 716 O O . LEU A 1 93 ? -12.801 15.111 2.760 1.00 57.22 93 LEU A O 1
ATOM 720 N N . ALA A 1 94 ? -13.913 16.858 1.888 1.00 61.03 94 ALA A N 1
ATOM 721 C CA . ALA A 1 94 ? -15.003 16.844 2.871 1.00 61.03 94 ALA A CA 1
ATOM 722 C C . ALA A 1 94 ? -15.766 15.500 2.913 1.00 61.03 94 ALA A C 1
ATOM 724 O O . ALA A 1 94 ? -16.408 15.188 3.914 1.00 61.03 94 ALA A O 1
ATOM 725 N N . SER A 1 95 ? -15.673 14.696 1.846 1.00 70.88 95 SER A N 1
ATOM 726 C CA . SER A 1 95 ? -16.131 13.308 1.798 1.00 70.88 95 SER A CA 1
ATOM 727 C C . SER A 1 95 ? -15.141 12.451 1.005 1.00 70.88 95 SER A C 1
ATOM 729 O O . SER A 1 95 ? -15.029 12.607 -0.213 1.00 70.88 95 SER A O 1
ATOM 731 N N . ALA A 1 96 ? -14.434 11.546 1.678 1.00 78.38 96 ALA A N 1
ATOM 732 C CA . ALA A 1 96 ? -13.601 10.550 1.011 1.00 78.38 96 ALA A CA 1
ATOM 733 C C . ALA A 1 96 ? -14.471 9.510 0.273 1.00 78.38 96 ALA A C 1
ATOM 735 O O . ALA A 1 96 ? -15.561 9.178 0.756 1.00 78.38 96 ALA A O 1
ATOM 736 N N . PRO A 1 97 ? -14.015 8.976 -0.873 1.00 87.38 97 PRO A N 1
ATOM 737 C CA . PRO A 1 97 ? -14.727 7.918 -1.576 1.00 87.38 97 PRO A CA 1
ATOM 738 C C . PRO A 1 97 ? -14.738 6.613 -0.770 1.00 87.38 97 PRO A C 1
ATOM 740 O O . PRO A 1 97 ? -13.823 6.310 -0.004 1.00 87.38 97 PRO A O 1
ATOM 743 N N . GLU A 1 98 ? -15.772 5.800 -0.981 1.00 91.38 98 GLU A N 1
ATOM 744 C CA . GLU A 1 98 ? -15.837 4.452 -0.423 1.00 91.38 98 GLU A CA 1
ATOM 745 C C . GLU A 1 98 ? -14.881 3.528 -1.196 1.00 91.38 98 GLU A C 1
ATOM 747 O O . GLU A 1 98 ? -15.152 3.169 -2.343 1.00 91.38 98 GLU A O 1
ATOM 752 N N . LEU A 1 99 ? -13.763 3.129 -0.575 1.00 94.44 99 LEU A N 1
ATOM 753 C CA . LEU A 1 99 ? -12.689 2.385 -1.253 1.00 94.44 99 LEU A CA 1
ATOM 754 C C . LEU A 1 99 ? -13.140 1.055 -1.879 1.00 94.44 99 LEU A C 1
ATOM 756 O O . LEU A 1 99 ? -12.553 0.619 -2.865 1.00 94.44 99 LEU A O 1
ATOM 760 N N . SER A 1 100 ? -14.198 0.427 -1.360 1.00 92.94 100 SER A N 1
ATOM 761 C CA . SER A 1 100 ? -14.787 -0.795 -1.930 1.00 92.94 100 SER A CA 1
ATOM 762 C C . SER A 1 100 ? -15.270 -0.612 -3.380 1.00 92.94 100 SER A C 1
ATOM 764 O O . SER A 1 100 ? -15.315 -1.581 -4.139 1.00 92.94 100 SER A O 1
ATOM 766 N N . LYS A 1 101 ? -15.617 0.623 -3.773 1.00 93.75 101 LYS A N 1
ATOM 767 C CA . LYS A 1 101 ? -16.179 0.974 -5.087 1.00 93.75 101 LYS A CA 1
ATOM 768 C C . LYS A 1 101 ? -15.159 1.572 -6.052 1.00 93.75 101 LYS A C 1
ATOM 770 O O . LYS A 1 101 ? -15.415 1.567 -7.253 1.00 93.75 101 LYS A O 1
ATOM 775 N N . VAL A 1 102 ? -14.026 2.048 -5.544 1.00 94.31 102 VAL A N 1
ATOM 776 C CA . VAL A 1 102 ? -12.967 2.701 -6.327 1.00 94.31 102 VAL A CA 1
ATOM 777 C C . VAL A 1 102 ? -12.334 1.702 -7.292 1.00 94.31 102 VAL A C 1
ATOM 779 O O . VAL A 1 102 ? -11.862 0.648 -6.860 1.00 94.31 102 VAL A O 1
ATOM 782 N N . GLN A 1 103 ? -12.301 2.016 -8.589 1.00 93.75 103 GLN A N 1
ATOM 783 C CA . GLN A 1 103 ? -11.724 1.135 -9.619 1.00 93.75 103 GLN A CA 1
ATOM 784 C C . GLN A 1 103 ? -10.335 1.579 -10.077 1.00 93.75 103 GLN A C 1
ATOM 786 O O . GLN A 1 103 ? -9.573 0.761 -10.584 1.00 93.75 103 GLN A O 1
ATOM 791 N N . SER A 1 104 ? -9.984 2.847 -9.865 1.00 92.19 104 SER A N 1
ATOM 792 C CA . SER A 1 104 ? -8.694 3.408 -10.263 1.00 92.19 104 SER A CA 1
ATOM 793 C C . SER A 1 104 ? -8.158 4.420 -9.250 1.00 92.19 104 SER A C 1
ATOM 795 O O . SER A 1 104 ? -8.913 5.095 -8.552 1.00 92.19 104 SER A O 1
ATOM 797 N N . PHE A 1 105 ? -6.835 4.592 -9.211 1.00 89.56 105 PHE A N 1
ATOM 798 C CA . PHE A 1 105 ? -6.204 5.633 -8.389 1.00 89.56 105 PHE A CA 1
ATOM 799 C C . PHE A 1 105 ? -6.517 7.059 -8.855 1.00 89.56 105 PHE A C 1
ATOM 801 O O . PHE A 1 105 ? -6.437 7.985 -8.052 1.00 89.56 105 PHE A O 1
ATOM 808 N N . ALA A 1 106 ? -6.929 7.254 -10.112 1.00 87.94 106 ALA A N 1
ATOM 809 C CA . ALA A 1 106 ? -7.374 8.560 -10.598 1.00 87.94 106 ALA A CA 1
ATOM 810 C C . ALA A 1 106 ? -8.599 9.081 -9.819 1.00 87.94 106 ALA A C 1
ATOM 812 O O . ALA A 1 106 ? -8.708 10.281 -9.572 1.00 87.94 106 ALA A O 1
ATOM 813 N N . GLU A 1 107 ? -9.481 8.186 -9.359 1.00 90.19 107 GLU A N 1
ATOM 814 C CA . GLU A 1 107 ? -10.639 8.525 -8.514 1.00 90.19 107 GLU A CA 1
ATOM 815 C C . GLU A 1 107 ? -10.237 8.936 -7.086 1.00 90.19 107 GLU A C 1
ATOM 817 O O . GLU A 1 107 ? -11.042 9.512 -6.358 1.00 90.19 107 GLU A O 1
ATOM 822 N N . LEU A 1 108 ? -8.990 8.661 -6.685 1.00 88.19 108 LEU A N 1
ATOM 823 C CA . LEU A 1 108 ? -8.428 9.038 -5.386 1.00 88.19 108 LEU A CA 1
ATOM 824 C C . LEU A 1 108 ? -7.636 10.346 -5.431 1.00 88.19 108 LEU A C 1
ATOM 826 O O . LEU A 1 108 ? -7.063 10.737 -4.411 1.00 88.19 108 LEU A O 1
ATOM 830 N N . SER A 1 109 ? -7.598 11.024 -6.582 1.00 83.31 109 SER A N 1
ATOM 831 C CA . SER A 1 109 ? -6.900 12.299 -6.745 1.00 83.31 109 SER A CA 1
ATOM 832 C C . SER A 1 109 ? -7.315 13.283 -5.646 1.00 83.31 109 SER A C 1
ATOM 834 O O . SER A 1 109 ? -8.480 13.658 -5.517 1.00 83.31 109 SER A O 1
ATOM 836 N N . GLY A 1 110 ? -6.340 13.697 -4.840 1.00 80.19 110 GLY A N 1
ATOM 837 C CA . GLY A 1 110 ? -6.508 14.609 -3.716 1.00 80.19 110 GLY A CA 1
ATOM 838 C C . GLY A 1 110 ? -7.233 14.056 -2.488 1.00 80.19 110 GLY A C 1
ATOM 839 O O . GLY A 1 110 ? -7.559 14.833 -1.599 1.00 80.19 110 GLY A O 1
ATOM 840 N N . SER A 1 111 ? -7.495 12.750 -2.421 1.00 83.94 111 SER A N 1
ATOM 841 C CA . SER A 1 111 ? -8.170 12.104 -1.283 1.00 83.94 111 SER A CA 1
ATOM 842 C C . SER A 1 111 ? -7.219 11.305 -0.384 1.00 83.94 111 SER A C 1
ATOM 844 O O . SER A 1 111 ? -7.615 10.882 0.703 1.00 83.94 111 SER A O 1
ATOM 846 N N . VAL A 1 112 ? -5.969 11.075 -0.807 1.00 89.56 112 VAL A N 1
ATOM 847 C CA . VAL A 1 112 ? -4.999 10.282 -0.038 1.00 89.56 112 VAL A CA 1
ATOM 848 C C . VAL A 1 112 ? -4.361 11.144 1.048 1.00 89.56 112 VAL A C 1
ATOM 850 O O . VAL A 1 112 ? -3.759 12.178 0.772 1.00 89.56 112 VAL A O 1
ATOM 853 N N . SER A 1 113 ? -4.486 10.702 2.300 1.00 90.25 113 SER A N 1
ATOM 854 C CA . SER A 1 113 ? -4.004 11.432 3.480 1.00 90.25 113 SER A CA 1
ATOM 855 C C . SER A 1 113 ? -2.613 10.988 3.933 1.00 90.25 113 SER A C 1
ATOM 857 O O . SER A 1 113 ? -1.870 11.776 4.514 1.00 90.25 113 SER A O 1
ATOM 859 N N . ALA A 1 114 ? -2.249 9.731 3.675 1.00 90.50 114 ALA A N 1
ATOM 860 C CA . ALA A 1 114 ? -0.924 9.195 3.954 1.00 90.50 114 ALA A CA 1
ATOM 861 C C . ALA A 1 114 ? -0.481 8.267 2.821 1.00 90.50 114 ALA A C 1
ATOM 863 O O . ALA A 1 114 ? -1.210 7.355 2.439 1.00 90.50 114 ALA A O 1
ATOM 864 N N . ILE A 1 115 ? 0.727 8.493 2.308 1.00 91.19 115 ILE A N 1
ATOM 865 C CA . ILE A 1 115 ? 1.363 7.639 1.305 1.00 9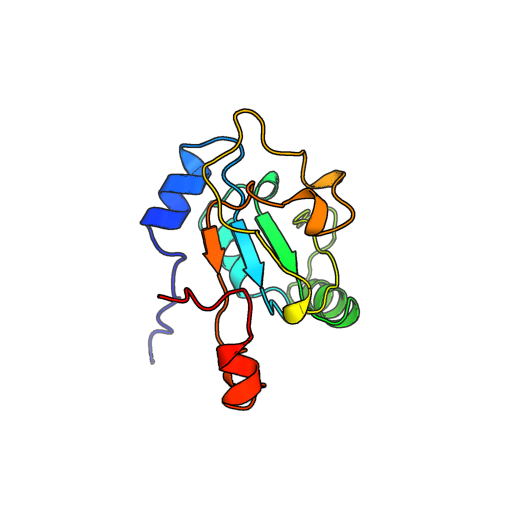1.19 115 ILE A CA 1
ATOM 866 C C . ILE A 1 115 ? 2.521 6.917 1.984 1.00 91.19 115 ILE A C 1
ATOM 868 O O . ILE A 1 115 ? 3.407 7.553 2.558 1.00 91.19 115 ILE A O 1
ATOM 872 N N . HIS A 1 116 ? 2.519 5.593 1.906 1.00 91.75 116 HIS A N 1
ATOM 873 C CA . HIS A 1 116 ? 3.642 4.743 2.266 1.00 91.75 116 HIS A CA 1
ATOM 874 C C . HIS A 1 116 ? 4.218 4.166 0.982 1.00 91.75 116 HIS A C 1
ATOM 876 O O . HIS A 1 116 ? 3.518 3.515 0.221 1.00 91.75 116 HIS A O 1
ATOM 882 N N . ALA A 1 117 ? 5.489 4.441 0.720 1.00 89.62 117 ALA A N 1
ATOM 883 C CA . ALA A 1 117 ? 6.155 4.024 -0.506 1.00 89.62 117 ALA A CA 1
ATOM 884 C C . ALA A 1 117 ? 7.584 3.595 -0.144 1.00 89.62 117 ALA A C 1
ATOM 886 O O . ALA A 1 117 ? 8.542 4.360 -0.273 1.00 89.62 117 ALA A O 1
ATOM 887 N N . SER A 1 118 ? 7.718 2.397 0.430 1.00 83.38 118 SER A N 1
ATOM 888 C CA . SER A 1 118 ? 8.989 1.880 0.950 1.00 83.38 118 SER A CA 1
ATOM 889 C C . SER A 1 118 ? 9.613 0.849 0.024 1.00 83.38 118 SER A C 1
ATOM 891 O O . SER A 1 118 ? 8.914 0.114 -0.657 1.00 83.38 118 SER A O 1
ATOM 893 N N . SER A 1 119 ? 10.945 0.753 0.039 1.00 81.44 119 SER A N 1
ATOM 894 C CA . SER A 1 119 ? 11.681 -0.390 -0.523 1.00 81.44 119 SER A CA 1
ATOM 895 C C . SER A 1 119 ? 11.363 -0.748 -1.984 1.00 81.44 119 SER A C 1
ATOM 897 O O . SER A 1 119 ? 11.552 -1.893 -2.363 1.00 81.44 119 SER A O 1
ATOM 899 N N . PHE A 1 120 ? 10.963 0.214 -2.822 1.00 83.81 120 PHE A N 1
ATOM 900 C CA . PHE A 1 120 ? 10.751 -0.013 -4.264 1.00 83.81 120 PHE A CA 1
ATOM 901 C C . PHE A 1 120 ? 11.494 0.999 -5.158 1.00 83.81 120 PHE A C 1
ATOM 903 O O . PHE A 1 120 ? 11.736 0.727 -6.328 1.00 83.81 120 PHE A O 1
ATOM 910 N N . PHE A 1 121 ? 11.972 2.130 -4.616 1.00 83.56 121 PHE A N 1
ATOM 911 C CA . PHE A 1 121 ? 12.726 3.128 -5.395 1.00 83.56 121 PHE A CA 1
ATOM 912 C C . PHE A 1 121 ? 14.013 2.585 -6.034 1.00 83.56 121 PHE A C 1
ATOM 914 O O . PHE A 1 121 ? 14.429 3.067 -7.085 1.00 83.56 121 PHE A O 1
ATOM 921 N N . HIS A 1 122 ? 14.625 1.559 -5.435 1.00 84.06 122 HIS A N 1
ATOM 922 C CA . HIS A 1 122 ? 15.820 0.897 -5.967 1.00 84.06 122 HIS A CA 1
ATOM 923 C C . HIS A 1 122 ? 15.573 0.156 -7.295 1.00 84.06 122 HIS A C 1
ATOM 925 O O . HIS A 1 122 ? 16.531 -0.220 -7.964 1.00 84.06 122 HIS A O 1
ATOM 931 N N . LEU A 1 123 ? 14.308 -0.043 -7.682 1.00 86.88 123 LEU A N 1
ATOM 932 C CA . LEU A 1 123 ? 13.918 -0.614 -8.973 1.00 86.88 123 LEU A CA 1
ATOM 933 C C . LEU A 1 123 ? 14.065 0.386 -10.131 1.00 86.88 123 LEU A C 1
ATOM 935 O O . LEU A 1 123 ? 14.001 -0.004 -11.295 1.00 86.88 123 LEU A O 1
ATOM 939 N N . PHE A 1 124 ? 14.260 1.670 -9.826 1.00 88.88 124 PHE A N 1
ATOM 940 C CA . PHE A 1 124 ? 14.322 2.749 -10.803 1.00 88.88 124 PHE A CA 1
ATOM 941 C C . PHE A 1 124 ? 15.716 3.362 -10.873 1.00 88.88 124 PHE A C 1
ATOM 943 O O . PHE A 1 124 ? 16.381 3.549 -9.853 1.00 88.88 124 PHE A O 1
ATOM 950 N N . ASN A 1 125 ? 16.130 3.755 -12.077 1.00 90.12 125 ASN A N 1
ATOM 951 C CA . ASN A 1 125 ? 17.308 4.600 -12.249 1.00 90.12 125 ASN A CA 1
ATOM 952 C C . ASN A 1 125 ? 17.041 6.040 -11.768 1.00 90.12 125 ASN A C 1
ATOM 954 O O . ASN A 1 125 ? 15.897 6.434 -11.549 1.00 90.12 125 ASN A O 1
ATOM 958 N N . GLU A 1 126 ? 18.092 6.852 -11.648 1.00 89.69 126 GLU A N 1
ATOM 959 C CA . GLU A 1 126 ? 18.001 8.242 -11.171 1.00 89.69 126 GLU A CA 1
ATOM 960 C C . GLU A 1 126 ? 16.945 9.073 -11.928 1.00 89.69 126 GLU A C 1
ATOM 962 O O . GLU A 1 126 ? 16.108 9.730 -11.312 1.00 89.69 126 GLU A O 1
ATOM 967 N N . GLN A 1 127 ? 16.918 9.004 -13.264 1.00 90.06 127 GLN A N 1
ATOM 968 C CA . GLN A 1 127 ? 15.955 9.761 -14.078 1.00 90.06 127 GLN A CA 1
ATOM 969 C C . GLN A 1 127 ? 14.506 9.310 -13.857 1.00 90.06 127 GLN A C 1
ATOM 971 O O . GLN A 1 127 ? 13.571 10.101 -13.975 1.00 90.06 127 GLN A O 1
ATOM 976 N N . GLN A 1 128 ? 14.293 8.026 -13.590 1.00 89.81 128 GLN A N 1
ATOM 977 C CA . GLN A 1 128 ? 12.987 7.481 -13.246 1.00 89.81 128 GLN A CA 1
ATOM 978 C C . GLN A 1 128 ? 12.588 7.892 -11.828 1.00 89.81 128 GLN A C 1
ATOM 980 O O . GLN A 1 128 ? 11.471 8.362 -11.646 1.00 89.81 128 GLN A O 1
ATOM 985 N N . GLN A 1 129 ? 13.497 7.822 -10.852 1.00 87.81 129 GLN A N 1
ATOM 986 C CA . GLN A 1 129 ? 13.240 8.300 -9.492 1.00 87.81 129 GLN A CA 1
ATOM 987 C C . GLN A 1 129 ? 12.830 9.778 -9.499 1.00 87.81 129 GLN A C 1
ATOM 989 O O . GLN A 1 129 ? 11.781 10.110 -8.962 1.00 87.81 129 GLN A O 1
ATOM 994 N N . LEU A 1 130 ? 13.568 10.646 -10.203 1.00 86.00 130 LEU A N 1
ATOM 995 C CA . LEU A 1 130 ? 13.256 12.079 -10.322 1.00 86.00 130 LEU A CA 1
ATOM 996 C C . LEU A 1 130 ? 11.893 12.381 -10.963 1.00 86.00 130 LEU A C 1
ATOM 998 O O . LEU A 1 130 ? 11.339 13.453 -10.737 1.00 86.00 130 LEU A O 1
ATOM 1002 N N . ARG A 1 131 ? 11.360 11.467 -11.780 1.00 87.12 131 ARG A N 1
ATOM 1003 C CA . ARG A 1 131 ? 10.037 11.597 -12.413 1.00 87.12 131 ARG A CA 1
ATOM 1004 C C . ARG A 1 131 ? 8.935 10.861 -11.653 1.00 87.12 131 ARG A C 1
ATOM 1006 O O . ARG A 1 131 ? 7.784 10.916 -12.077 1.00 87.12 131 ARG A O 1
ATOM 1013 N N . CYS A 1 132 ? 9.271 10.153 -10.577 1.00 84.56 132 CYS A N 1
ATOM 1014 C CA . CYS A 1 132 ? 8.294 9.438 -9.772 1.00 84.56 132 CYS A CA 1
ATOM 1015 C C . CYS A 1 132 ? 7.347 10.451 -9.110 1.00 84.56 132 CYS A C 1
ATOM 1017 O O . CYS A 1 132 ? 7.825 11.325 -8.382 1.00 84.56 132 CYS A O 1
ATOM 1019 N N . PRO A 1 133 ? 6.020 10.338 -9.307 1.00 84.25 133 PRO A N 1
ATOM 1020 C CA . PRO A 1 133 ? 5.059 11.309 -8.780 1.00 84.25 133 PRO A CA 1
ATOM 1021 C C . PRO A 1 133 ? 4.969 11.307 -7.245 1.00 84.25 133 PRO A C 1
ATOM 1023 O O . PRO A 1 133 ? 4.368 12.206 -6.666 1.00 84.25 133 PRO A O 1
ATOM 1026 N N . LEU A 1 134 ? 5.561 10.304 -6.587 1.00 82.50 134 LEU A N 1
ATOM 1027 C CA . LEU A 1 134 ? 5.558 10.153 -5.132 1.00 82.50 134 LEU A CA 1
ATOM 1028 C C . LEU A 1 134 ? 6.749 10.806 -4.442 1.00 82.50 134 LEU A C 1
ATOM 1030 O O . LEU A 1 134 ? 6.717 10.961 -3.222 1.00 82.50 134 LEU A O 1
ATOM 1034 N N . LEU A 1 135 ? 7.812 11.146 -5.178 1.00 71.56 135 LEU A N 1
ATOM 1035 C CA . LEU A 1 135 ? 8.874 11.933 -4.574 1.00 71.56 135 LEU A CA 1
ATOM 1036 C C . LEU A 1 135 ? 8.365 13.366 -4.436 1.00 71.56 135 LEU A C 1
ATOM 1038 O O . LEU A 1 135 ? 8.033 13.982 -5.451 1.00 71.56 135 LEU A O 1
ATOM 1042 N N . PRO A 1 136 ? 8.295 13.910 -3.208 1.00 57.03 136 PRO A N 1
ATOM 1043 C CA . PRO A 1 136 ? 7.971 15.311 -3.028 1.00 57.03 136 PRO A CA 1
ATOM 1044 C C . PRO A 1 136 ? 9.043 16.140 -3.743 1.00 57.03 136 PRO A C 1
ATOM 1046 O O . PRO A 1 136 ? 10.207 16.181 -3.344 1.00 57.03 136 PRO A O 1
ATOM 1049 N N . GLY A 1 137 ? 8.655 16.749 -4.858 1.00 57.09 137 GLY A N 1
ATOM 1050 C CA . GLY A 1 137 ? 9.459 17.737 -5.554 1.00 57.09 137 GLY A CA 1
ATOM 1051 C C . GLY A 1 137 ? 9.274 19.095 -4.885 1.00 57.09 137 GLY A C 1
ATOM 1052 O O . GLY A 1 137 ? 8.141 19.472 -4.617 1.00 57.09 137 GLY A O 1
ATOM 1053 N N . ARG A 1 138 ? 10.404 19.752 -4.605 1.00 44.16 138 ARG A N 1
ATOM 1054 C CA . ARG A 1 138 ? 10.620 21.199 -4.384 1.00 44.16 138 ARG A CA 1
ATOM 1055 C C . ARG A 1 138 ? 9.387 22.098 -4.279 1.00 44.16 138 ARG A C 1
ATOM 1057 O O . ARG A 1 138 ? 8.653 22.215 -5.283 1.00 44.16 138 ARG A O 1
#

Sequence (138 aa):
MGCAVHASVLPTVLKLGKEHQGAIYADIGCCFGNDVRKAVADGYPVQQAIATDLYQEFWDLGHKLFKSTPESFPTRFIAADTFELKDLAKQPLASAPELSKVQSFAELSGSVSAIHASSFFHLFNEQQQLRCPLLPGR

Organism: Armillaria gallica (NCBI:txid47427)